Protein AF-A0A366XXM6-F1 (afdb_monomer)

pLDDT: mean 82.53, std 9.01, range [52.72, 92.44]

Organism: NCBI:txid273032

Nearest PDB structures (foldseek):
  7uc6-assembly1_A  TM=7.886E-01  e=1.536E+00  Homo sapiens
  7ubt-assembly1_A  TM=7.963E-01  e=1.919E+00  Homo sapiens
  6pyu-assembly1_B  TM=6.886E-01  e=5.832E+00  Homo sapiens
  3mtt-assembly1_A  TM=4.809E-01  e=1.919E+00  Homo sapiens
  8i4v-assembly1_B  TM=3.045E-01  e=2.831E+00  Saccharomyces cerevisiae S288C

Sequence (150 aa):
MEQFKEWQLKQLLVPEVALELLKTLVERKQKEEHYEKELIKWGITVFVFLLLGFIYICVTGLPLLISFSQLTKVLFDPIVWIIGAAAMFSYYKLNKCKKTCKKAEEEFEKLRLEIIKRTGELWSDEKQWESRHFVFEFMKSHFHINLYHE

Secondary structure (DSSP, 8-state):
-HHHHHHHHHHTT--HHHHHHHHHHHHHHHHHHHHHHHHHHHHHHHHHHHHHHHHHHHHHHTT-TT-HHHHHHHHT-HHHHHHHHHHHHHHHHHHHHHHHHHHHHHHHHHHHHHHHHTHHHHT-SHHHHHHHHHHHHHHHHHH----S--

Structure (mmCIF, N/CA/C/O backbone):
data_AF-A0A366XXM6-F1
#
_entry.id   AF-A0A366XXM6-F1
#
loop_
_atom_site.group_PDB
_atom_site.id
_atom_site.type_symbol
_atom_site.label_atom_id
_atom_site.label_alt_id
_atom_site.label_comp_id
_atom_site.label_asym_id
_atom_site.label_entity_id
_atom_site.label_seq_id
_atom_site.pdbx_PDB_ins_code
_atom_site.Cartn_x
_atom_site.Cartn_y
_atom_site.Cartn_z
_atom_site.occupancy
_atom_site.B_iso_or_equiv
_atom_site.auth_seq_id
_atom_site.auth_comp_id
_atom_site.auth_asym_id
_atom_site.auth_atom_id
_atom_site.pdbx_PDB_model_num
ATOM 1 N N . MET A 1 1 ? -22.455 8.171 -0.721 1.00 59.44 1 MET A N 1
ATOM 2 C CA . MET A 1 1 ? -22.347 6.846 -0.066 1.00 59.44 1 MET A CA 1
ATOM 3 C C . MET A 1 1 ? 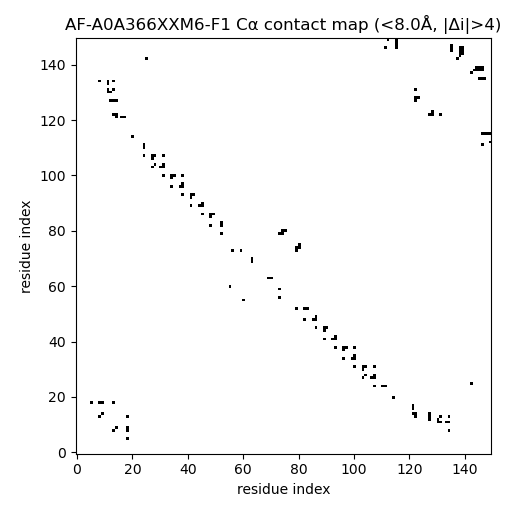-21.858 6.957 1.372 1.00 59.44 1 MET A C 1
ATOM 5 O O . MET A 1 1 ? -22.472 6.333 2.221 1.00 59.44 1 MET A O 1
ATOM 9 N N . GLU A 1 2 ? -20.830 7.755 1.679 1.00 63.62 2 GLU A N 1
ATOM 10 C CA . GLU A 1 2 ? -20.333 7.905 3.063 1.00 63.62 2 GLU A CA 1
ATOM 11 C C . GLU A 1 2 ? -21.378 8.441 4.045 1.00 63.62 2 GLU A C 1
ATOM 13 O O . GLU A 1 2 ? -21.583 7.823 5.080 1.00 63.62 2 GLU A O 1
ATOM 18 N N . GLN A 1 3 ? -22.137 9.477 3.675 1.00 61.34 3 GLN A N 1
ATOM 19 C CA . GLN A 1 3 ? -23.223 10.006 4.518 1.00 61.34 3 GLN A CA 1
ATOM 20 C C . GLN A 1 3 ? -24.285 8.954 4.883 1.00 61.34 3 GLN A C 1
ATOM 22 O O . GLN A 1 3 ? -24.828 8.969 5.982 1.00 61.34 3 GLN A O 1
ATOM 27 N N . PHE A 1 4 ? -24.568 8.012 3.976 1.00 64.62 4 PHE A N 1
ATOM 28 C CA . PHE A 1 4 ? -25.514 6.925 4.236 1.00 64.62 4 PHE A CA 1
ATOM 29 C C . PHE A 1 4 ? -24.940 5.916 5.239 1.00 64.62 4 PHE A C 1
ATOM 31 O O . PHE A 1 4 ? -25.638 5.491 6.154 1.00 64.62 4 PHE A O 1
ATOM 38 N N . LYS A 1 5 ? -23.649 5.582 5.117 1.00 73.75 5 LYS A N 1
ATOM 39 C CA . LYS A 1 5 ? -22.958 4.684 6.053 1.00 73.75 5 LYS A CA 1
ATOM 40 C C . LYS A 1 5 ? -22.801 5.317 7.439 1.00 73.75 5 LYS A C 1
ATOM 42 O O . LYS A 1 5 ? -23.022 4.644 8.437 1.00 73.75 5 LYS A O 1
ATOM 47 N N . GLU A 1 6 ? -22.493 6.613 7.505 1.00 68.81 6 GLU A N 1
ATOM 48 C CA . GLU A 1 6 ? -22.443 7.374 8.761 1.00 68.81 6 GLU A CA 1
ATOM 49 C C . GLU A 1 6 ? -23.810 7.417 9.455 1.00 68.81 6 GLU A C 1
ATOM 51 O O . GLU A 1 6 ? -23.890 7.247 10.670 1.00 68.81 6 GLU A O 1
ATOM 56 N N . TRP A 1 7 ? -24.895 7.591 8.697 1.00 67.38 7 TRP A N 1
ATOM 57 C CA . TRP A 1 7 ? -26.250 7.547 9.244 1.00 67.38 7 TRP A CA 1
ATOM 58 C C . TRP A 1 7 ? -26.603 6.163 9.807 1.00 67.38 7 TRP A C 1
ATOM 60 O O . TRP A 1 7 ? -27.108 6.084 10.925 1.00 67.38 7 TRP A O 1
ATOM 70 N N . GLN A 1 8 ? -26.264 5.076 9.101 1.00 75.31 8 GLN A N 1
ATOM 71 C CA . GLN A 1 8 ? -26.479 3.714 9.610 1.00 75.31 8 GLN A CA 1
ATOM 72 C C . GLN A 1 8 ? -25.639 3.406 10.858 1.00 75.31 8 GLN A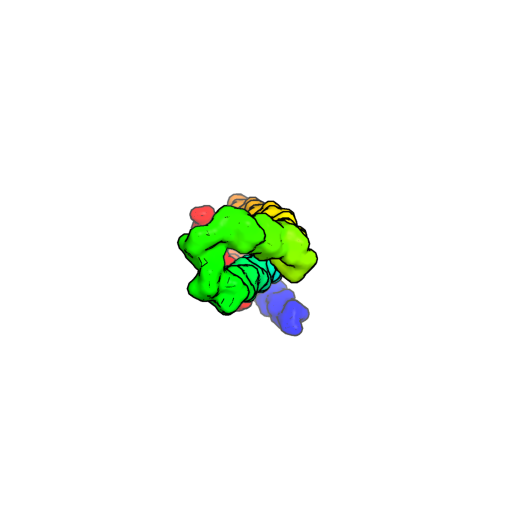 C 1
ATOM 74 O O . GLN A 1 8 ? -26.138 2.781 11.789 1.00 75.31 8 GLN A O 1
ATOM 79 N N . LEU A 1 9 ? -24.399 3.900 10.934 1.00 74.19 9 LEU A N 1
ATOM 80 C CA . LEU A 1 9 ? -23.569 3.768 12.137 1.00 74.19 9 LEU A CA 1
ATOM 81 C C . LEU A 1 9 ? -24.131 4.565 13.322 1.00 74.19 9 LEU A C 1
ATOM 83 O O . LEU A 1 9 ? -24.160 4.058 14.438 1.00 74.19 9 LEU A O 1
ATOM 87 N N . LYS A 1 10 ? -24.642 5.782 13.100 1.00 72.81 10 LYS A N 1
ATOM 88 C CA . LYS A 1 10 ? -25.298 6.565 14.162 1.00 72.81 10 LYS A CA 1
ATOM 89 C C . LYS A 1 10 ? -26.571 5.897 14.685 1.00 72.81 10 LYS A C 1
ATOM 91 O O . LYS A 1 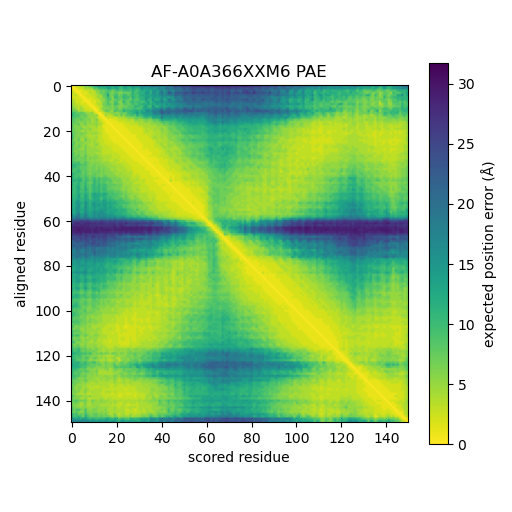10 ? -26.854 5.983 15.876 1.00 72.81 10 LYS A O 1
ATOM 96 N N . GLN A 1 11 ? -27.321 5.211 13.823 1.00 74.50 11 GLN A N 1
ATOM 97 C CA . GLN A 1 11 ? -28.499 4.440 14.238 1.00 74.50 11 GLN A CA 1
ATOM 98 C C . GLN A 1 11 ? -28.162 3.266 15.160 1.00 74.50 11 GLN A C 1
ATOM 100 O O . GLN A 1 11 ? -28.989 2.887 15.984 1.00 74.50 11 GLN A O 1
ATOM 105 N N . LEU A 1 12 ? -26.947 2.728 15.064 1.00 74.00 12 LEU A N 1
ATOM 106 C CA . LEU A 1 12 ? -26.459 1.622 15.886 1.00 74.00 12 LEU A CA 1
ATOM 107 C C . LEU A 1 12 ? -25.963 2.065 17.276 1.00 74.00 12 LEU A C 1
ATOM 109 O O . LEU A 1 12 ? -25.226 1.320 17.913 1.00 74.00 12 LEU A O 1
ATOM 113 N N . LEU A 1 13 ? -26.344 3.262 17.750 1.00 75.38 13 LEU A N 1
ATOM 114 C CA . LEU A 1 13 ? -25.934 3.812 19.055 1.00 75.38 13 LEU A CA 1
ATOM 115 C C . LEU A 1 13 ? -24.406 3.864 19.246 1.00 75.38 13 LEU A C 1
ATOM 117 O O . LEU A 1 13 ? -23.894 3.741 20.357 1.00 75.38 13 LEU A O 1
ATOM 121 N N . VAL A 1 14 ? -23.663 4.073 18.158 1.00 80.75 14 VAL A N 1
ATOM 122 C CA . VAL A 1 14 ? -22.201 4.147 18.204 1.00 80.75 14 VAL A CA 1
ATOM 123 C C . VAL A 1 14 ? -21.759 5.472 18.837 1.00 80.75 14 VAL A C 1
ATOM 125 O O . VAL A 1 14 ? -22.198 6.531 18.377 1.00 80.75 14 VAL A O 1
ATOM 128 N N . PRO A 1 15 ? -20.872 5.449 19.849 1.00 83.75 15 PRO A N 1
ATOM 129 C CA . PRO A 1 15 ? -20.299 6.670 20.400 1.00 83.75 15 PRO A CA 1
ATOM 130 C C . PRO A 1 15 ? -19.503 7.443 19.343 1.00 83.75 15 PRO A C 1
ATOM 132 O O . PRO A 1 15 ? -18.839 6.861 18.486 1.00 83.75 15 PRO A O 1
ATOM 135 N N . GLU A 1 16 ? -19.539 8.772 19.415 1.00 82.75 16 GLU A N 1
ATOM 136 C CA . GLU A 1 16 ? -18.976 9.657 18.384 1.00 82.75 16 GLU A CA 1
ATOM 137 C C . GLU A 1 16 ? -17.475 9.416 18.143 1.00 82.75 16 GLU A C 1
ATOM 139 O O . GLU A 1 16 ? -17.035 9.336 16.997 1.00 82.75 16 GLU A O 1
ATOM 144 N N . VAL A 1 17 ? -16.719 9.158 19.216 1.00 84.75 17 VAL A N 1
ATOM 145 C CA . VAL A 1 17 ? -15.288 8.810 19.158 1.00 84.75 17 VAL A CA 1
ATOM 146 C C . VAL A 1 17 ? -15.053 7.490 18.411 1.00 84.75 17 VAL A C 1
ATOM 148 O O . VAL A 1 17 ? -14.135 7.384 17.599 1.00 84.75 17 VAL A O 1
ATOM 151 N N . ALA A 1 18 ? -15.893 6.476 18.643 1.00 85.25 18 ALA A N 1
ATOM 152 C CA . ALA A 1 18 ? -15.790 5.198 17.942 1.00 85.25 18 ALA A CA 1
ATOM 153 C C . ALA A 1 18 ? -16.119 5.357 16.451 1.00 85.25 18 ALA A C 1
ATOM 155 O O . ALA A 1 18 ? -15.464 4.747 15.608 1.00 85.25 18 ALA A O 1
ATOM 156 N N . LEU A 1 19 ? -17.091 6.210 16.115 1.00 86.00 19 LEU A N 1
ATOM 157 C CA . LEU A 1 19 ? -17.461 6.495 14.730 1.00 86.00 19 LEU A CA 1
ATOM 158 C C . LEU A 1 19 ? -16.312 7.163 13.961 1.00 86.00 19 LEU A C 1
ATOM 160 O O . LEU A 1 19 ? -16.019 6.751 12.838 1.00 86.00 19 LEU A O 1
ATOM 164 N N . GLU A 1 20 ? -15.626 8.137 14.562 1.00 86.88 20 GLU A N 1
ATOM 165 C CA . GLU A 1 20 ? -14.463 8.795 13.950 1.00 86.88 20 GLU A CA 1
ATOM 166 C C . GLU A 1 20 ? -13.294 7.818 13.725 1.00 86.88 20 GLU A C 1
ATOM 168 O O . GLU A 1 20 ? -12.677 7.805 12.653 1.00 86.88 20 GLU A O 1
ATOM 173 N N . LEU A 1 21 ? -13.029 6.932 14.690 1.00 87.94 21 LEU A N 1
ATOM 174 C CA . LEU A 1 21 ? -12.008 5.889 14.554 1.00 87.94 21 LEU A CA 1
ATOM 175 C C . LEU A 1 21 ? -12.355 4.883 13.450 1.00 87.94 21 LEU A C 1
ATOM 177 O O . LEU A 1 21 ? -11.492 4.540 12.641 1.00 87.94 21 LEU A O 1
ATOM 181 N N . LEU A 1 22 ? -13.613 4.439 13.376 1.00 87.62 22 LEU A N 1
ATOM 182 C CA . LEU A 1 22 ? -14.086 3.529 12.328 1.00 87.62 22 LEU A CA 1
ATOM 183 C C . LEU A 1 22 ? -14.016 4.178 10.945 1.00 87.62 22 LEU A C 1
ATOM 185 O O . LEU A 1 22 ? -13.602 3.527 9.987 1.00 87.62 22 LEU A O 1
ATOM 189 N N . LYS A 1 23 ? -14.353 5.466 10.833 1.00 88.06 23 LYS A N 1
ATOM 190 C CA . LYS A 1 23 ? -14.196 6.224 9.588 1.00 88.06 23 LYS A CA 1
ATOM 191 C C . LYS A 1 23 ? -12.732 6.288 9.162 1.00 88.06 23 LYS A C 1
ATOM 193 O O . LYS A 1 23 ? -12.408 5.925 8.034 1.00 88.06 23 LYS A O 1
ATOM 198 N N . THR A 1 24 ? -11.845 6.641 10.089 1.00 88.94 24 THR A N 1
ATOM 199 C CA . THR A 1 24 ? -10.397 6.656 9.841 1.00 88.94 24 THR A CA 1
ATOM 200 C C . THR A 1 24 ? -9.892 5.276 9.404 1.00 88.94 24 THR A C 1
ATOM 202 O O . THR A 1 24 ? -9.043 5.169 8.519 1.00 88.94 24 THR A O 1
ATOM 205 N N . LEU A 1 25 ? -10.430 4.199 9.983 1.00 90.75 25 LEU A N 1
ATOM 206 C CA . LEU A 1 25 ? -10.091 2.826 9.612 1.00 90.75 25 LEU A CA 1
ATOM 207 C C . LEU A 1 25 ? -10.518 2.491 8.177 1.00 90.75 25 LEU A C 1
ATOM 209 O O . LEU A 1 25 ? -9.731 1.917 7.424 1.00 90.75 25 LEU A O 1
ATOM 213 N N . VAL A 1 26 ? -11.730 2.887 7.781 1.00 89.69 26 VAL A N 1
ATOM 214 C CA . VAL A 1 26 ? -12.233 2.740 6.407 1.00 89.69 26 VAL A CA 1
ATOM 215 C C . VAL A 1 26 ? -11.367 3.515 5.417 1.00 89.69 26 VAL A C 1
ATOM 217 O O . VAL A 1 26 ? -10.970 2.964 4.391 1.00 89.69 26 VAL A O 1
ATOM 220 N N . GLU A 1 27 ? -11.050 4.774 5.719 1.00 89.62 27 GLU A N 1
ATOM 221 C CA . GLU A 1 27 ? -10.208 5.615 4.863 1.00 89.62 27 GLU A CA 1
ATOM 222 C C . GLU A 1 27 ? -8.819 4.993 4.668 1.00 89.62 27 GLU A C 1
ATOM 224 O O . GLU A 1 27 ? -8.300 4.943 3.549 1.00 89.62 27 GLU A O 1
ATOM 229 N N . ARG A 1 28 ? -8.228 4.445 5.738 1.00 89.06 28 ARG A N 1
ATOM 230 C CA . ARG A 1 28 ? -6.942 3.737 5.661 1.00 89.06 28 ARG A CA 1
ATOM 231 C C . ARG A 1 28 ? -7.034 2.452 4.844 1.00 89.06 28 ARG A C 1
ATOM 233 O O . ARG A 1 28 ? -6.151 2.235 4.019 1.00 89.06 28 ARG A O 1
ATOM 240 N N . LYS A 1 29 ? -8.109 1.667 4.986 1.00 89.81 29 LYS A N 1
ATOM 241 C CA . LYS A 1 29 ? -8.335 0.466 4.164 1.00 89.81 29 LYS A CA 1
ATOM 242 C C . LYS A 1 29 ? -8.437 0.809 2.678 1.00 89.81 29 LYS A C 1
ATOM 244 O O . LYS A 1 29 ? -7.799 0.175 1.845 1.00 89.81 29 LYS A O 1
ATOM 249 N N . GLN A 1 30 ? -9.186 1.854 2.332 1.00 88.25 30 GLN A N 1
ATOM 250 C CA . GLN A 1 30 ? -9.297 2.307 0.942 1.00 88.25 30 GLN A CA 1
ATOM 251 C C . GLN A 1 30 ? -7.958 2.794 0.383 1.00 88.25 30 GLN A C 1
ATOM 253 O O . GLN A 1 30 ? -7.643 2.554 -0.784 1.00 88.25 30 GLN A O 1
ATOM 258 N N . LYS A 1 31 ? -7.161 3.478 1.208 1.00 86.81 31 LYS A N 1
ATOM 259 C CA . LYS A 1 31 ? -5.832 3.959 0.831 1.00 86.81 31 LYS A CA 1
ATOM 260 C C . LYS A 1 31 ? -4.849 2.807 0.602 1.00 86.81 31 LYS A C 1
ATOM 262 O O . LYS A 1 31 ? -4.098 2.845 -0.370 1.00 86.81 31 LYS A O 1
ATOM 267 N N . GLU A 1 32 ? -4.877 1.788 1.455 1.00 87.00 32 GLU A N 1
ATOM 268 C CA . GLU A 1 32 ? -4.131 0.536 1.284 1.00 87.00 32 GLU A CA 1
ATOM 269 C C . GLU A 1 32 ? -4.501 -0.139 -0.046 1.00 87.00 32 GLU A C 1
ATOM 271 O O . GLU A 1 32 ? -3.633 -0.306 -0.902 1.00 87.00 32 GLU A O 1
ATOM 276 N N . GLU A 1 33 ? -5.792 -0.396 -0.289 1.00 88.44 33 GLU A N 1
ATOM 277 C CA . GLU A 1 33 ? -6.268 -1.001 -1.544 1.00 88.44 33 GLU A CA 1
ATOM 278 C C . GLU A 1 33 ? -5.890 -0.177 -2.783 1.00 88.44 33 GLU A C 1
ATOM 280 O O . GLU A 1 33 ? -5.631 -0.718 -3.863 1.00 88.44 33 GLU A O 1
ATOM 285 N N . HIS A 1 34 ? -5.901 1.152 -2.665 1.00 88.56 34 HIS A N 1
ATOM 286 C CA . HIS A 1 34 ? -5.480 2.030 -3.746 1.00 88.56 34 HIS A CA 1
ATOM 287 C C . HIS A 1 34 ? -4.003 1.811 -4.085 1.00 88.56 34 HIS A C 1
ATOM 289 O O . HIS A 1 34 ? -3.674 1.616 -5.257 1.00 88.56 34 HIS A O 1
ATOM 295 N N . TYR A 1 35 ? -3.124 1.778 -3.080 1.00 86.44 35 TYR A N 1
ATOM 296 C CA . TYR A 1 35 ? -1.702 1.526 -3.298 1.00 86.44 35 TYR A CA 1
ATOM 297 C C . TYR A 1 35 ? -1.415 0.110 -3.789 1.00 86.44 35 TYR A C 1
ATOM 299 O O . TYR A 1 35 ? -0.537 -0.050 -4.634 1.00 86.44 35 TYR A O 1
ATOM 307 N N . GLU A 1 36 ? -2.161 -0.901 -3.344 1.00 85.62 36 GLU A N 1
ATOM 308 C CA . GLU A 1 36 ? -2.048 -2.256 -3.891 1.00 85.62 36 GLU A CA 1
ATOM 309 C C . GLU A 1 36 ? -2.376 -2.280 -5.388 1.00 85.62 36 GLU A C 1
ATOM 311 O O . GLU A 1 36 ? -1.619 -2.825 -6.197 1.00 85.62 36 GLU A O 1
ATOM 316 N N . LYS A 1 37 ? -3.468 -1.617 -5.791 1.00 88.56 37 LYS A N 1
ATOM 317 C CA . LYS A 1 37 ? -3.850 -1.490 -7.206 1.00 88.56 37 LYS A CA 1
ATOM 318 C C . LYS A 1 37 ? -2.788 -0.741 -8.008 1.00 88.56 37 LYS A C 1
ATOM 320 O O . LYS A 1 37 ? -2.490 -1.132 -9.137 1.00 88.56 37 LYS A O 1
ATOM 325 N N . GLU A 1 38 ? -2.212 0.326 -7.459 1.00 85.69 38 GLU A N 1
ATOM 326 C CA . GLU A 1 38 ? -1.101 1.034 -8.102 1.00 85.69 38 GLU A CA 1
ATOM 327 C C . GLU A 1 38 ? 0.144 0.152 -8.229 1.00 85.69 38 GLU A C 1
ATOM 329 O O . GLU A 1 38 ? 0.767 0.132 -9.291 1.00 85.69 38 GLU A O 1
ATOM 334 N N . LEU A 1 39 ? 0.485 -0.620 -7.199 1.00 87.25 39 LEU A N 1
ATOM 335 C CA . LEU A 1 39 ? 1.621 -1.538 -7.203 1.00 87.25 39 LEU A CA 1
ATOM 336 C C . LEU A 1 39 ? 1.467 -2.596 -8.296 1.00 87.25 39 LEU A C 1
ATOM 338 O O . LEU A 1 39 ? 2.406 -2.816 -9.061 1.00 87.25 39 LEU A O 1
ATOM 342 N N . ILE A 1 40 ? 0.277 -3.190 -8.425 1.00 87.44 40 ILE A N 1
ATOM 343 C CA . ILE A 1 40 ? -0.036 -4.147 -9.494 1.00 87.44 40 ILE A CA 1
ATOM 344 C C . ILE A 1 40 ? 0.115 -3.484 -10.867 1.00 87.44 40 ILE A C 1
ATOM 346 O O . ILE A 1 40 ? 0.774 -4.044 -11.743 1.00 87.44 40 ILE A O 1
ATOM 350 N N . LYS A 1 41 ? -0.422 -2.270 -11.058 1.00 87.50 41 LYS A N 1
ATOM 351 C CA . LYS A 1 41 ? -0.273 -1.521 -12.319 1.00 87.50 41 LYS A CA 1
ATOM 352 C C . LYS A 1 41 ? 1.196 -1.274 -12.664 1.00 87.50 41 LYS A C 1
ATOM 354 O O . LYS A 1 41 ? 1.605 -1.551 -13.787 1.00 87.50 41 LYS A O 1
ATOM 359 N N . TRP A 1 42 ? 2.004 -0.796 -11.716 1.00 82.56 42 TRP A N 1
ATOM 360 C CA . TRP A 1 42 ? 3.439 -0.583 -11.931 1.00 82.56 42 TRP A CA 1
ATOM 361 C C . TRP A 1 42 ? 4.187 -1.896 -12.189 1.00 82.56 42 TRP A C 1
ATOM 363 O O . TRP A 1 42 ? 5.084 -1.924 -13.029 1.00 82.56 42 TRP A O 1
ATOM 373 N N . GLY A 1 43 ? 3.797 -2.986 -11.522 1.00 85.94 43 GLY A N 1
ATOM 374 C CA . GLY A 1 43 ? 4.343 -4.323 -11.750 1.00 85.94 43 GLY A CA 1
ATOM 375 C C . GLY A 1 43 ? 4.082 -4.822 -13.172 1.00 85.94 43 GLY A C 1
ATOM 376 O O . GLY A 1 43 ? 5.013 -5.256 -13.849 1.00 85.94 43 GLY A O 1
ATOM 377 N N . ILE A 1 44 ? 2.845 -4.678 -13.658 1.00 89.31 44 ILE A N 1
ATOM 378 C CA . ILE A 1 44 ? 2.469 -5.007 -15.041 1.00 89.31 44 ILE A CA 1
ATOM 379 C C . ILE A 1 44 ? 3.246 -4.132 -16.028 1.00 89.31 44 ILE A C 1
ATOM 381 O O . ILE A 1 44 ? 3.790 -4.649 -16.998 1.00 89.31 44 ILE A O 1
ATOM 385 N N . THR A 1 45 ? 3.363 -2.827 -15.772 1.00 84.62 45 THR A N 1
ATOM 386 C CA . THR A 1 45 ? 4.130 -1.911 -16.630 1.00 84.62 45 THR A CA 1
ATOM 387 C C . THR A 1 45 ? 5.592 -2.343 -16.765 1.00 84.62 45 THR A C 1
ATOM 389 O O . THR A 1 45 ? 6.105 -2.419 -17.880 1.00 84.62 45 THR A O 1
ATOM 392 N N . VAL A 1 46 ? 6.262 -2.687 -15.656 1.00 87.69 46 VAL A N 1
ATOM 393 C CA . VAL A 1 46 ? 7.638 -3.220 -15.690 1.00 87.69 46 VAL A CA 1
ATOM 394 C C . VAL A 1 46 ? 7.699 -4.512 -16.505 1.00 87.69 46 VAL A C 1
ATOM 396 O O . VAL A 1 46 ? 8.582 -4.659 -17.348 1.00 87.69 46 VAL A O 1
ATOM 399 N N . PHE A 1 47 ? 6.751 -5.428 -16.292 1.00 88.62 47 PHE A N 1
ATOM 400 C CA . PHE A 1 47 ? 6.688 -6.691 -17.025 1.00 88.62 47 PHE A CA 1
ATOM 401 C C . PHE A 1 47 ? 6.525 -6.479 -18.537 1.00 88.62 47 PHE A C 1
ATOM 403 O O . PHE A 1 47 ? 7.240 -7.101 -19.319 1.00 88.62 47 PHE A O 1
ATOM 410 N N . VAL A 1 48 ? 5.658 -5.554 -18.959 1.00 89.88 48 VAL A N 1
ATOM 411 C CA . VAL A 1 48 ? 5.460 -5.204 -20.374 1.00 89.88 48 VAL A CA 1
ATOM 412 C C . VAL A 1 48 ? 6.737 -4.634 -20.991 1.00 89.88 48 VAL A C 1
ATOM 414 O O . VAL A 1 48 ? 7.111 -5.052 -22.084 1.00 89.88 48 VAL A O 1
ATOM 417 N N . PHE A 1 49 ? 7.448 -3.734 -20.303 1.00 86.69 49 PHE A N 1
ATOM 418 C CA . PHE A 1 49 ? 8.716 -3.199 -20.814 1.00 86.69 49 PHE A CA 1
ATOM 419 C C . PHE A 1 49 ? 9.803 -4.270 -20.941 1.00 86.69 49 PHE A C 1
ATOM 421 O O . PHE A 1 49 ? 10.530 -4.281 -21.934 1.00 86.69 49 PHE A O 1
ATOM 428 N N . LEU A 1 50 ? 9.894 -5.191 -19.979 1.00 87.25 50 LEU A N 1
ATOM 429 C CA . LEU A 1 50 ? 10.819 -6.324 -20.062 1.00 87.25 50 LEU A CA 1
ATOM 430 C C . LEU A 1 50 ? 10.469 -7.253 -21.227 1.00 87.25 50 LEU A C 1
ATOM 432 O O . LEU A 1 50 ? 11.361 -7.680 -21.955 1.00 87.25 50 LEU A O 1
ATOM 436 N N . LEU A 1 51 ? 9.181 -7.525 -21.436 1.00 89.81 51 LEU A N 1
ATOM 437 C CA . LEU A 1 51 ? 8.700 -8.372 -22.522 1.00 89.81 51 LEU A CA 1
ATOM 438 C C . LEU A 1 51 ? 8.955 -7.718 -23.889 1.00 89.81 51 LEU A C 1
ATOM 440 O O . LEU A 1 51 ? 9.449 -8.381 -24.796 1.00 89.81 51 LEU A O 1
ATOM 444 N N . LEU A 1 52 ? 8.716 -6.411 -24.026 1.00 87.81 52 LEU A N 1
ATOM 445 C CA . LEU A 1 52 ? 9.059 -5.648 -25.232 1.00 87.81 52 LEU A CA 1
ATOM 446 C C . LEU A 1 52 ? 10.566 -5.661 -25.508 1.00 87.81 52 LEU A C 1
ATOM 448 O O . LEU A 1 52 ? 10.969 -5.889 -26.647 1.00 87.81 52 LEU A O 1
ATOM 452 N N . GLY A 1 53 ? 11.396 -5.468 -24.479 1.00 84.88 53 GLY A N 1
ATOM 453 C CA . GLY A 1 53 ? 12.849 -5.584 -24.600 1.00 84.88 53 GLY A CA 1
ATOM 454 C C . GLY A 1 53 ? 13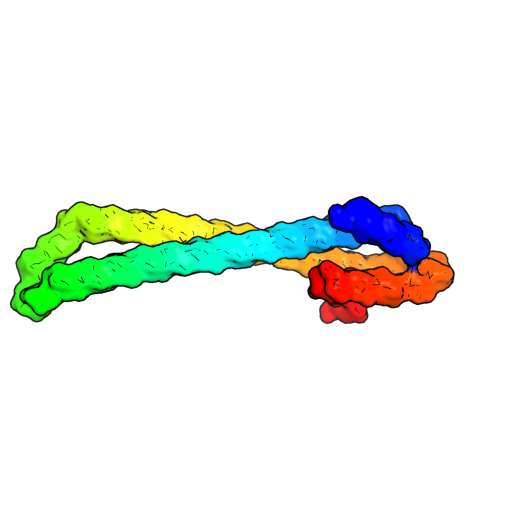.283 -6.986 -25.030 1.00 84.88 53 GLY A C 1
ATOM 455 O O . GLY A 1 53 ? 14.120 -7.128 -25.918 1.00 84.88 53 GLY A O 1
ATOM 456 N N . PHE A 1 54 ? 12.665 -8.025 -24.468 1.00 85.38 54 PHE A N 1
ATOM 457 C CA . PHE A 1 54 ? 12.925 -9.411 -24.846 1.00 85.38 54 PHE A CA 1
ATOM 458 C C . PHE A 1 54 ? 1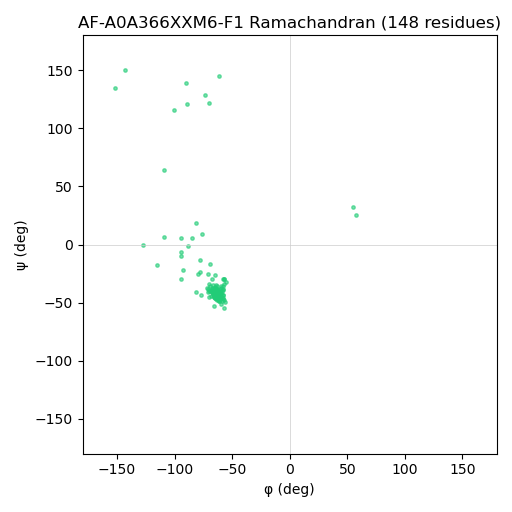2.529 -9.696 -26.300 1.00 85.38 54 PHE A C 1
ATOM 460 O O . PHE A 1 54 ? 13.336 -10.239 -27.047 1.00 85.38 54 PHE A O 1
ATOM 467 N N . ILE A 1 55 ? 11.339 -9.268 -26.738 1.00 87.06 55 ILE A N 1
ATOM 468 C CA . ILE A 1 55 ? 10.907 -9.396 -28.139 1.00 87.06 55 ILE A CA 1
ATOM 469 C C . ILE A 1 55 ? 11.859 -8.641 -29.067 1.00 87.06 55 ILE A C 1
ATOM 471 O O . ILE A 1 55 ? 12.251 -9.190 -30.094 1.00 87.06 55 ILE A O 1
ATOM 475 N N . TYR A 1 56 ? 12.260 -7.416 -28.712 1.00 83.94 56 TYR A N 1
ATOM 476 C CA . TYR A 1 56 ? 13.209 -6.632 -29.503 1.00 83.94 56 TYR A CA 1
ATOM 477 C C . TYR A 1 56 ? 14.520 -7.391 -29.696 1.00 83.94 56 TYR A C 1
ATOM 479 O O . TYR A 1 56 ? 14.989 -7.538 -30.825 1.00 83.94 56 TYR A O 1
ATOM 487 N N . ILE A 1 57 ? 15.067 -7.941 -28.609 1.00 78.62 57 ILE A N 1
ATOM 488 C CA . ILE A 1 57 ? 16.276 -8.762 -28.648 1.00 78.62 57 ILE A CA 1
ATOM 489 C C . ILE A 1 57 ? 16.038 -10.046 -29.442 1.00 78.62 57 ILE A C 1
ATOM 491 O O . ILE A 1 57 ? 16.918 -10.432 -30.187 1.00 78.62 57 ILE A O 1
ATOM 495 N N . CYS A 1 58 ? 14.886 -10.710 -29.365 1.00 81.06 58 CYS A N 1
ATOM 496 C CA . CYS A 1 58 ? 14.627 -11.902 -30.179 1.00 81.06 58 CYS A CA 1
ATOM 497 C C . CYS A 1 58 ? 14.528 -11.581 -31.678 1.00 81.06 58 CYS A C 1
ATOM 499 O O . CYS A 1 58 ? 15.105 -12.294 -32.492 1.00 81.06 58 CYS A O 1
ATOM 501 N N . VAL A 1 59 ? 13.836 -10.504 -32.058 1.00 79.81 59 VAL A N 1
ATOM 502 C CA . VAL A 1 59 ? 13.647 -10.110 -33.466 1.00 79.81 59 VAL A CA 1
ATOM 503 C C . VAL A 1 59 ? 14.954 -9.616 -34.085 1.00 79.81 59 VAL A C 1
ATOM 505 O O . VAL A 1 59 ? 15.310 -10.029 -35.186 1.00 79.81 59 VAL A O 1
ATOM 508 N N . THR A 1 60 ? 15.696 -8.764 -33.376 1.00 72.56 60 THR A N 1
ATOM 509 C CA . THR A 1 60 ? 17.012 -8.273 -33.830 1.00 72.56 60 THR A CA 1
ATOM 510 C C . THR A 1 60 ? 18.121 -9.305 -33.625 1.00 72.56 60 THR A C 1
ATOM 512 O O . THR A 1 60 ? 19.139 -9.278 -34.315 1.00 72.56 60 THR A O 1
ATOM 515 N N . GLY A 1 61 ? 17.909 -10.232 -32.690 1.00 62.28 61 GLY A N 1
ATOM 516 C CA . GLY A 1 61 ? 18.868 -11.227 -32.230 1.00 62.28 61 GLY A CA 1
ATOM 517 C C . GLY A 1 61 ? 18.782 -12.588 -32.917 1.00 62.28 61 GLY A C 1
ATOM 518 O O . GLY A 1 61 ? 19.678 -13.408 -32.737 1.00 62.28 61 GLY A O 1
ATOM 519 N N . LEU A 1 62 ? 17.749 -12.864 -33.718 1.00 56.72 62 LEU A N 1
ATOM 520 C CA . LEU A 1 62 ? 17.637 -14.127 -34.457 1.00 56.72 62 LEU A CA 1
ATOM 521 C C . LEU A 1 62 ? 18.858 -14.445 -35.364 1.00 56.72 62 LEU A C 1
ATOM 523 O O . LEU A 1 62 ? 19.198 -15.621 -35.476 1.00 56.72 62 LEU A O 1
ATOM 527 N N . PRO A 1 63 ? 19.577 -13.466 -35.961 1.00 55.56 63 PRO A N 1
ATOM 528 C CA . PRO A 1 63 ? 20.864 -13.718 -36.629 1.00 55.56 63 PRO A CA 1
ATOM 529 C C . PRO A 1 63 ? 22.111 -13.617 -35.712 1.00 55.56 63 PRO A C 1
ATOM 531 O O . PRO A 1 63 ? 23.228 -13.819 -36.180 1.00 55.56 63 PRO A O 1
ATOM 534 N N . LEU A 1 64 ? 21.950 -13.294 -34.422 1.00 52.72 64 LEU A N 1
ATOM 535 C CA . LEU A 1 64 ? 22.966 -12.696 -33.529 1.00 52.72 64 LEU A CA 1
ATOM 536 C C . LEU A 1 64 ? 23.775 -13.692 -32.685 1.00 52.72 64 LEU A C 1
ATOM 538 O O . LEU A 1 64 ? 24.737 -13.304 -32.024 1.00 52.72 64 LEU A O 1
ATOM 542 N N . LEU A 1 65 ? 23.430 -14.980 -32.704 1.00 53.81 65 LEU A N 1
ATOM 543 C CA . LEU A 1 65 ? 24.100 -16.000 -31.882 1.00 53.81 65 LEU A CA 1
ATOM 544 C C . LEU A 1 65 ? 25.491 -16.426 -32.401 1.00 53.81 65 LEU A C 1
ATOM 546 O O . LEU A 1 65 ? 26.063 -17.377 -31.878 1.00 53.81 65 LEU A O 1
ATOM 550 N N . ILE A 1 66 ? 26.058 -15.748 -33.409 1.00 57.66 66 ILE A N 1
ATOM 551 C CA . ILE A 1 66 ? 27.246 -16.243 -34.132 1.00 57.66 66 ILE A CA 1
ATOM 552 C C . ILE A 1 66 ? 28.492 -15.345 -33.958 1.00 57.66 66 ILE A C 1
ATOM 554 O O . ILE A 1 66 ? 29.605 -15.819 -34.181 1.00 57.66 66 ILE A O 1
ATOM 558 N N . SER A 1 67 ? 28.388 -14.075 -33.521 1.00 65.00 67 SER A N 1
ATOM 559 C CA . SER A 1 67 ? 29.581 -13.202 -33.446 1.00 65.00 67 SER A CA 1
ATOM 560 C C . SER A 1 67 ? 29.562 -12.095 -32.375 1.00 65.00 67 SER A C 1
ATOM 562 O O . SER A 1 67 ? 28.610 -11.324 -32.266 1.00 65.00 67 SER A O 1
ATOM 564 N N . PHE A 1 68 ? 30.674 -11.944 -31.635 1.00 66.19 68 PHE A N 1
ATOM 565 C CA . PHE A 1 68 ? 30.870 -10.935 -30.569 1.00 66.19 68 PHE A CA 1
ATOM 566 C C . PHE A 1 68 ? 30.684 -9.484 -31.055 1.00 66.19 68 PHE A C 1
ATOM 568 O O . PHE A 1 68 ? 30.224 -8.621 -30.311 1.00 66.19 68 PHE A O 1
ATOM 575 N N . SER A 1 69 ? 30.972 -9.219 -32.333 1.00 65.38 69 SER A N 1
ATOM 576 C CA . SER A 1 69 ? 30.800 -7.906 -32.972 1.00 65.38 69 SER A CA 1
ATOM 577 C C . SER A 1 69 ? 29.338 -7.483 -33.162 1.00 65.38 69 SER A C 1
ATOM 579 O O . SER A 1 69 ? 29.069 -6.312 -33.419 1.00 65.38 69 SER A O 1
ATOM 581 N N . GLN A 1 70 ? 28.388 -8.416 -33.071 1.00 67.56 70 GLN A N 1
ATOM 582 C CA . GLN A 1 70 ? 26.959 -8.125 -33.188 1.00 67.56 70 GLN A CA 1
ATOM 583 C C . GLN A 1 70 ? 26.304 -7.914 -31.818 1.00 67.56 70 GLN A C 1
ATOM 585 O O . GLN A 1 70 ? 25.412 -7.076 -31.700 1.00 67.56 70 GLN A O 1
ATOM 590 N N . LEU A 1 71 ? 26.818 -8.564 -30.767 1.00 68.12 71 LEU A N 1
ATOM 591 C CA . LEU A 1 71 ? 26.435 -8.280 -29.379 1.00 68.12 71 LEU A CA 1
ATOM 592 C C . LEU A 1 71 ? 26.732 -6.827 -28.998 1.00 68.12 71 LEU A C 1
ATOM 594 O O . LEU A 1 71 ? 25.891 -6.165 -28.396 1.00 68.12 71 LEU A O 1
ATOM 598 N N . THR A 1 72 ? 27.893 -6.300 -29.397 1.00 71.06 72 THR A N 1
ATOM 599 C CA . THR A 1 72 ? 28.226 -4.891 -29.151 1.00 71.06 72 THR A CA 1
ATOM 600 C C . THR A 1 72 ? 27.266 -3.953 -29.881 1.00 71.06 72 THR A C 1
ATOM 602 O O . THR A 1 72 ? 26.837 -2.965 -29.300 1.00 71.06 72 THR A O 1
ATOM 605 N N . LYS A 1 73 ? 26.838 -4.274 -31.108 1.00 74.56 73 LYS A N 1
ATOM 606 C CA . LYS A 1 73 ? 25.877 -3.442 -31.854 1.00 74.56 73 LYS A CA 1
ATOM 607 C C . LYS A 1 73 ? 24.519 -3.331 -31.164 1.00 74.56 73 LYS A C 1
ATOM 609 O O . LYS A 1 73 ? 23.988 -2.233 -31.096 1.00 74.56 73 LYS A O 1
ATOM 614 N N . VAL A 1 74 ? 23.991 -4.430 -30.623 1.00 73.44 74 VAL A N 1
ATOM 615 C CA . VAL A 1 74 ? 22.727 -4.412 -29.863 1.00 73.44 74 VAL A CA 1
ATOM 616 C C . VAL A 1 74 ? 22.902 -3.709 -28.516 1.00 73.44 74 VAL A C 1
ATOM 618 O O . VAL A 1 74 ? 22.033 -2.951 -28.103 1.00 73.44 74 VAL A O 1
ATOM 621 N N . LEU A 1 75 ? 24.042 -3.895 -27.844 1.00 73.62 75 LEU A N 1
ATOM 622 C CA . LEU A 1 75 ? 24.333 -3.209 -26.582 1.00 73.62 75 LEU A CA 1
ATOM 623 C C . LEU A 1 75 ? 24.532 -1.701 -26.740 1.00 73.62 75 LEU A C 1
ATOM 625 O O . LEU A 1 75 ? 24.248 -0.968 -25.804 1.00 73.62 75 LEU A O 1
ATOM 629 N N . PHE A 1 76 ? 25.017 -1.225 -27.886 1.00 81.06 76 PHE A N 1
ATOM 630 C CA . PHE A 1 76 ? 25.149 0.205 -28.184 1.00 81.06 76 PHE A CA 1
ATOM 631 C C . PHE A 1 76 ? 23.946 0.771 -28.950 1.00 81.06 76 PHE A C 1
ATOM 633 O O . PHE A 1 76 ? 23.961 1.941 -29.332 1.00 81.06 76 PHE A O 1
ATOM 640 N N . ASP A 1 77 ? 22.896 -0.028 -29.151 1.00 82.50 77 ASP A N 1
ATOM 641 C CA . ASP A 1 77 ? 21.672 0.430 -29.791 1.00 82.50 77 ASP A CA 1
ATOM 642 C C . ASP A 1 77 ? 20.924 1.399 -28.853 1.00 82.50 77 ASP A C 1
ATOM 644 O O . ASP A 1 77 ? 20.572 1.023 -27.725 1.00 82.50 77 ASP A O 1
ATOM 648 N N . PRO A 1 78 ? 20.655 2.645 -29.284 1.00 84.81 78 PRO A N 1
ATOM 649 C CA . PRO A 1 78 ? 19.936 3.619 -28.469 1.00 84.81 78 PRO A CA 1
ATOM 650 C C . PRO A 1 78 ? 18.556 3.119 -28.017 1.00 84.81 78 PRO A C 1
ATOM 652 O O . PRO A 1 78 ? 18.111 3.485 -26.931 1.00 84.81 78 PRO A O 1
ATOM 655 N N . ILE A 1 79 ? 17.891 2.249 -28.786 1.00 84.00 79 ILE A N 1
ATOM 656 C CA . ILE A 1 79 ? 16.581 1.688 -28.429 1.00 84.00 79 ILE A CA 1
ATOM 657 C C . ILE A 1 79 ? 16.700 0.788 -27.192 1.00 84.00 79 ILE A C 1
ATOM 659 O O . ILE A 1 79 ? 15.877 0.884 -26.279 1.00 84.00 79 ILE A O 1
ATOM 663 N N . VAL A 1 80 ? 17.755 -0.028 -27.103 1.00 83.12 80 VAL A N 1
ATOM 664 C CA . VAL A 1 80 ? 18.009 -0.901 -25.944 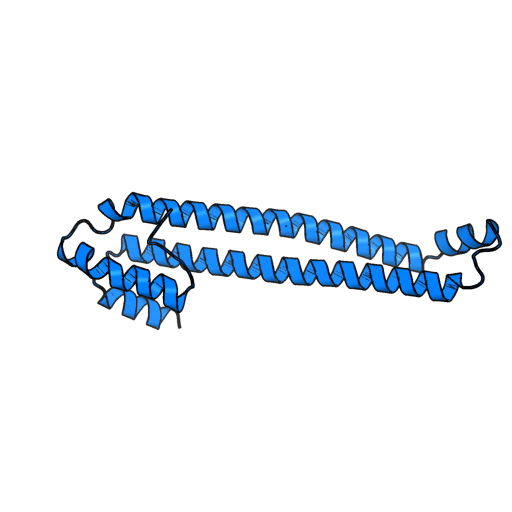1.00 83.12 80 VAL A CA 1
ATOM 665 C C . VAL A 1 80 ? 18.302 -0.072 -24.696 1.00 83.12 80 VAL A C 1
ATOM 667 O O . VAL A 1 80 ? 17.766 -0.367 -23.627 1.00 83.12 80 VAL A O 1
ATOM 670 N N . TRP A 1 81 ? 19.077 1.007 -24.825 1.00 85.25 81 TRP A N 1
ATOM 671 C CA . TRP A 1 81 ? 19.333 1.932 -23.716 1.00 85.25 81 TRP A CA 1
ATOM 672 C C . TRP A 1 81 ? 18.070 2.653 -23.243 1.00 85.25 81 TRP A C 1
ATOM 674 O O . TRP A 1 81 ? 17.873 2.790 -22.036 1.00 85.25 81 TRP A O 1
ATOM 684 N N . ILE A 1 82 ? 17.192 3.075 -24.158 1.00 88.25 82 ILE A N 1
ATOM 685 C CA . ILE A 1 82 ? 15.916 3.717 -23.807 1.00 88.25 82 ILE A CA 1
ATOM 686 C C . ILE A 1 82 ? 15.004 2.732 -23.066 1.00 88.25 82 ILE A C 1
ATOM 688 O O . ILE A 1 82 ? 14.463 3.078 -22.014 1.00 88.25 82 ILE A O 1
ATOM 692 N N . ILE A 1 83 ? 14.868 1.497 -23.562 1.00 85.88 83 ILE A N 1
ATOM 693 C CA . ILE A 1 83 ? 14.069 0.450 -22.904 1.00 85.88 83 ILE A CA 1
ATOM 694 C C . ILE A 1 83 ? 14.662 0.110 -21.530 1.00 85.88 83 ILE A C 1
ATOM 696 O O . ILE A 1 83 ? 13.929 0.035 -20.544 1.00 85.88 83 ILE A O 1
ATOM 700 N N . GLY A 1 84 ? 15.987 -0.034 -21.438 1.00 85.25 84 GLY A N 1
ATOM 701 C CA . GLY A 1 84 ? 16.691 -0.298 -20.184 1.00 85.25 84 GLY A CA 1
ATOM 702 C C . GLY A 1 84 ? 16.510 0.822 -19.157 1.00 85.25 84 GLY A C 1
ATOM 703 O O . GLY A 1 84 ? 16.193 0.553 -17.997 1.00 85.25 84 GLY A O 1
ATOM 704 N N . ALA A 1 85 ? 16.630 2.083 -19.579 1.00 88.50 85 ALA A N 1
ATOM 705 C CA . ALA A 1 85 ? 16.395 3.244 -18.725 1.00 88.50 85 ALA A CA 1
ATOM 706 C C . ALA A 1 85 ? 14.931 3.324 -18.256 1.00 88.50 85 ALA A C 1
ATOM 708 O O . ALA A 1 85 ? 14.677 3.558 -17.071 1.00 88.50 85 ALA A O 1
ATOM 709 N N . ALA A 1 86 ? 13.966 3.068 -19.147 1.00 86.94 86 ALA A N 1
ATOM 710 C CA . ALA A 1 86 ? 12.543 3.031 -18.813 1.00 86.94 86 ALA A CA 1
ATOM 711 C C . ALA A 1 86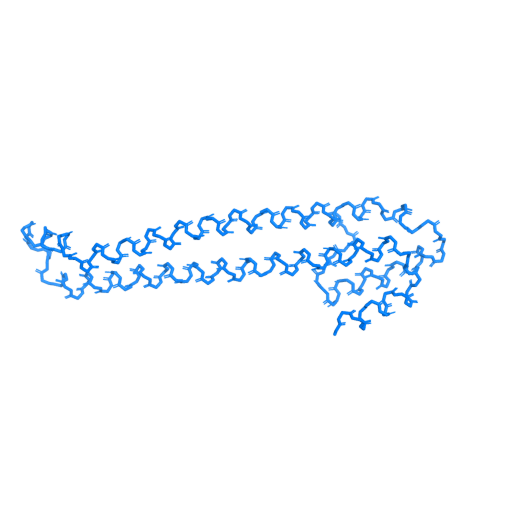 ? 12.206 1.899 -17.826 1.00 86.94 86 ALA A C 1
ATOM 713 O O . ALA A 1 86 ? 11.445 2.114 -16.876 1.00 86.94 86 ALA A O 1
ATOM 714 N N . ALA A 1 87 ? 12.811 0.719 -17.994 1.00 84.94 87 ALA A N 1
ATOM 715 C CA . ALA A 1 87 ? 12.664 -0.411 -17.080 1.00 84.94 87 ALA A CA 1
ATOM 716 C C . ALA A 1 87 ? 13.253 -0.096 -15.694 1.00 84.94 87 ALA A C 1
ATOM 718 O O . ALA A 1 87 ? 12.581 -0.307 -14.684 1.00 84.94 87 ALA A O 1
ATOM 719 N N . MET A 1 88 ? 14.457 0.486 -15.633 1.00 88.56 88 MET A N 1
ATOM 720 C CA . MET A 1 88 ? 15.085 0.926 -14.378 1.00 88.56 88 MET A CA 1
ATOM 721 C C . MET A 1 88 ? 14.249 1.983 -13.650 1.00 88.56 88 MET A C 1
ATOM 723 O O . MET A 1 88 ? 14.020 1.878 -12.443 1.00 88.56 88 MET A O 1
ATOM 727 N N . PHE A 1 89 ? 13.741 2.983 -14.374 1.00 89.12 89 PHE A N 1
ATOM 728 C CA . PHE A 1 89 ? 12.882 4.014 -13.796 1.00 89.12 89 PHE A CA 1
ATOM 729 C C . PHE A 1 89 ? 11.566 3.433 -13.261 1.00 89.12 89 PHE A C 1
ATOM 731 O O . PHE A 1 89 ? 11.151 3.742 -12.140 1.00 89.12 89 PHE A O 1
ATOM 738 N N . SER A 1 90 ? 10.935 2.545 -14.032 1.00 85.06 90 SER A N 1
ATOM 739 C CA . SER A 1 90 ? 9.701 1.860 -13.635 1.00 85.06 90 SER A CA 1
ATOM 740 C C . SER A 1 90 ? 9.923 0.962 -12.414 1.00 85.06 90 SER A C 1
ATOM 742 O O . SER A 1 90 ? 9.115 0.971 -11.487 1.00 85.06 90 SER A O 1
ATOM 744 N N . TYR A 1 91 ? 11.059 0.263 -12.346 1.00 86.38 91 TYR A N 1
ATOM 745 C CA . TYR A 1 91 ? 11.449 -0.538 -11.185 1.00 86.38 91 TYR A CA 1
ATOM 746 C C . TYR A 1 91 ? 11.672 0.320 -9.932 1.00 86.38 91 TYR A C 1
ATOM 748 O O . TYR A 1 91 ? 11.192 -0.015 -8.847 1.00 86.38 91 TYR A O 1
ATOM 756 N N . TYR A 1 92 ? 12.341 1.468 -10.067 1.00 89.88 92 TYR A N 1
ATOM 757 C CA . TYR A 1 92 ? 12.508 2.407 -8.958 1.00 89.88 92 TYR A CA 1
ATOM 758 C C . TYR A 1 92 ? 11.154 2.898 -8.418 1.00 89.88 92 TYR A C 1
ATOM 760 O O . TYR A 1 92 ? 10.932 2.913 -7.201 1.00 89.88 92 TYR A O 1
ATOM 768 N N . LYS A 1 93 ? 10.221 3.251 -9.314 1.00 87.38 93 LYS A N 1
ATOM 769 C CA . LYS A 1 93 ? 8.848 3.641 -8.952 1.00 87.38 93 LYS A CA 1
ATOM 770 C C . LYS A 1 93 ? 8.102 2.511 -8.248 1.00 87.38 93 LYS A C 1
ATOM 772 O O . LYS A 1 93 ? 7.515 2.759 -7.195 1.00 87.38 93 LYS A O 1
ATOM 777 N N . LEU A 1 94 ? 8.192 1.286 -8.764 1.00 87.62 94 LEU A N 1
ATOM 778 C CA . LEU A 1 94 ? 7.596 0.099 -8.153 1.00 87.62 94 LEU A CA 1
ATOM 779 C C . LEU A 1 94 ? 8.124 -0.125 -6.730 1.00 87.62 94 LEU A C 1
ATOM 781 O O . LEU A 1 94 ? 7.340 -0.317 -5.806 1.00 87.62 94 LEU A O 1
ATOM 785 N N . ASN A 1 95 ? 9.439 -0.035 -6.520 1.00 88.38 95 ASN A N 1
ATOM 786 C CA . ASN A 1 95 ? 10.034 -0.224 -5.196 1.00 88.38 95 ASN A CA 1
ATOM 787 C C . ASN A 1 95 ? 9.595 0.865 -4.202 1.00 88.38 95 ASN A C 1
ATOM 789 O O . ASN A 1 95 ? 9.342 0.586 -3.029 1.00 88.38 95 ASN A O 1
ATOM 793 N N . LYS A 1 96 ? 9.462 2.117 -4.661 1.00 89.12 96 LYS A N 1
ATOM 794 C CA . LYS A 1 96 ? 8.928 3.206 -3.831 1.00 89.12 96 LYS A CA 1
ATOM 795 C C . LYS A 1 96 ? 7.457 2.963 -3.473 1.00 89.12 96 LYS A C 1
ATOM 797 O O . LYS A 1 96 ? 7.106 3.102 -2.304 1.00 89.12 96 LYS A O 1
ATOM 802 N N . CYS A 1 97 ? 6.644 2.554 -4.447 1.00 87.38 97 CYS A N 1
ATOM 803 C CA . CYS A 1 97 ? 5.231 2.214 -4.261 1.00 87.38 97 CYS A CA 1
ATOM 804 C C . CYS A 1 97 ? 5.055 1.027 -3.296 1.00 87.38 97 CYS A C 1
ATOM 806 O O . CYS A 1 97 ? 4.235 1.077 -2.385 1.00 87.38 97 CYS A O 1
ATOM 808 N N . LYS A 1 98 ? 5.914 0.004 -3.392 1.00 88.31 98 LYS A N 1
ATOM 809 C CA . LYS A 1 98 ? 5.943 -1.130 -2.457 1.00 88.31 98 LYS A CA 1
ATOM 810 C C . LYS A 1 98 ? 6.169 -0.690 -1.014 1.00 88.31 98 LYS A C 1
ATOM 812 O O . LYS A 1 98 ? 5.483 -1.160 -0.111 1.00 88.31 98 LYS A O 1
ATOM 817 N N . LYS A 1 99 ? 7.100 0.241 -0.786 1.00 89.88 99 LYS A N 1
ATOM 818 C CA . LYS A 1 99 ? 7.352 0.786 0.556 1.00 89.88 99 LYS A CA 1
ATOM 819 C C . LYS A 1 99 ? 6.158 1.574 1.094 1.00 89.88 99 LYS A C 1
ATOM 821 O O . LYS A 1 99 ? 5.882 1.484 2.283 1.00 89.88 99 LYS A O 1
ATOM 826 N N . THR A 1 100 ? 5.474 2.357 0.260 1.00 86.81 100 THR A N 1
ATOM 827 C CA . THR A 1 100 ? 4.292 3.121 0.695 1.00 86.81 100 THR A CA 1
ATOM 828 C C . THR A 1 100 ? 3.087 2.223 0.945 1.00 86.81 100 THR A C 1
ATOM 830 O O . THR A 1 100 ? 2.387 2.444 1.924 1.00 86.81 100 THR A O 1
ATOM 833 N N . CYS A 1 101 ? 2.899 1.186 0.126 1.00 87.94 101 CYS A N 1
ATOM 834 C CA . CYS A 1 101 ? 1.860 0.176 0.314 1.00 87.94 101 CYS A CA 1
ATOM 835 C C . CYS A 1 101 ? 2.030 -0.532 1.663 1.00 87.94 101 CYS A C 1
ATOM 837 O O . CYS A 1 101 ? 1.121 -0.508 2.481 1.00 87.94 101 CYS A O 1
ATO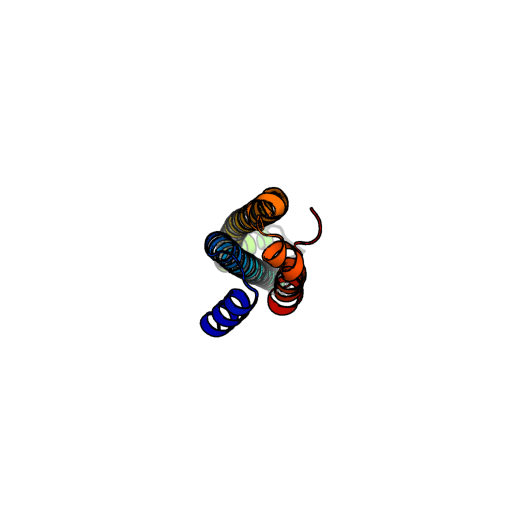M 839 N N . LYS A 1 102 ? 3.242 -1.031 1.949 1.00 89.62 102 LYS A N 1
ATOM 840 C CA . LYS A 1 102 ? 3.544 -1.695 3.225 1.00 89.62 102 LYS A CA 1
ATOM 841 C C . LYS A 1 102 ? 3.302 -0.787 4.436 1.00 89.62 102 LYS A C 1
ATOM 843 O O . LYS A 1 102 ? 2.779 -1.227 5.447 1.00 89.62 102 LYS A O 1
ATOM 848 N N . LYS A 1 103 ? 3.665 0.497 4.339 1.00 90.50 103 LYS A N 1
ATOM 849 C CA . LYS A 1 103 ? 3.384 1.465 5.411 1.00 90.50 103 LYS A CA 1
ATOM 850 C C . LYS A 1 103 ? 1.885 1.670 5.628 1.00 90.50 103 LYS A C 1
ATOM 852 O O . LYS A 1 103 ? 1.460 1.754 6.770 1.00 90.50 103 LYS A O 1
ATOM 857 N N . ALA A 1 104 ? 1.104 1.762 4.553 1.00 87.69 104 ALA A N 1
ATOM 858 C CA . ALA A 1 104 ? -0.344 1.921 4.650 1.00 87.69 104 ALA A CA 1
ATOM 859 C C . ALA A 1 104 ? -1.007 0.687 5.286 1.00 87.69 104 ALA A C 1
ATOM 861 O O . ALA A 1 104 ? -1.878 0.846 6.134 1.00 87.69 104 ALA A O 1
ATOM 862 N N . GLU A 1 105 ? -0.544 -0.512 4.930 1.00 89.50 105 GLU A N 1
ATOM 863 C CA . GLU A 1 105 ? -0.964 -1.782 5.536 1.00 89.50 105 GLU A CA 1
ATOM 864 C C . GLU A 1 105 ? -0.623 -1.829 7.037 1.00 89.50 105 GLU A C 1
ATOM 866 O O . GLU A 1 105 ? -1.497 -2.078 7.863 1.00 89.50 105 GLU A O 1
ATOM 871 N N . GLU A 1 106 ? 0.615 -1.487 7.420 1.00 91.06 106 GLU A N 1
ATOM 872 C CA . GLU A 1 106 ? 1.040 -1.422 8.829 1.00 91.06 106 GLU A CA 1
ATOM 873 C C . GLU A 1 106 ? 0.221 -0.389 9.638 1.00 91.06 106 GLU A C 1
ATOM 875 O O . GLU A 1 106 ? -0.153 -0.646 10.784 1.00 91.06 106 GLU A O 1
ATOM 880 N N . GLU A 1 107 ? -0.085 0.779 9.061 1.00 89.69 107 GLU A N 1
ATOM 881 C CA . GLU A 1 107 ? -0.912 1.822 9.692 1.00 89.69 107 GLU A CA 1
ATOM 882 C C . GLU A 1 107 ? -2.390 1.426 9.827 1.00 89.69 107 GLU A C 1
ATOM 884 O O . GLU A 1 107 ? -3.042 1.815 10.807 1.00 89.69 107 GLU A O 1
ATOM 889 N N . PHE A 1 108 ? -2.925 0.691 8.847 1.00 92.31 108 PHE A N 1
ATOM 890 C CA . PHE A 1 108 ? -4.267 0.116 8.895 1.00 92.31 108 PHE A CA 1
ATOM 891 C C . PHE A 1 108 ? -4.350 -0.942 9.996 1.00 92.31 108 PHE A C 1
ATOM 893 O O . PHE A 1 108 ? -5.194 -0.827 10.887 1.00 92.31 108 PHE A O 1
ATOM 900 N N . GLU A 1 109 ? -3.435 -1.911 9.990 1.00 91.62 109 GLU A N 1
ATOM 901 C CA . GLU A 1 109 ? -3.455 -3.023 10.938 1.00 91.62 109 GLU A CA 1
ATOM 902 C C . GLU A 1 109 ? -3.248 -2.530 12.370 1.00 91.62 109 GLU A C 1
ATOM 904 O O . GLU A 1 109 ? -3.982 -2.903 13.284 1.00 91.62 109 GLU A O 1
ATOM 909 N N . LYS A 1 110 ? -2.329 -1.581 12.576 1.00 92.44 110 LYS A N 1
ATOM 910 C CA . LYS A 1 110 ? -2.136 -0.958 13.888 1.00 92.44 110 LYS A CA 1
ATOM 911 C C . LYS A 1 110 ? -3.417 -0.304 14.413 1.00 92.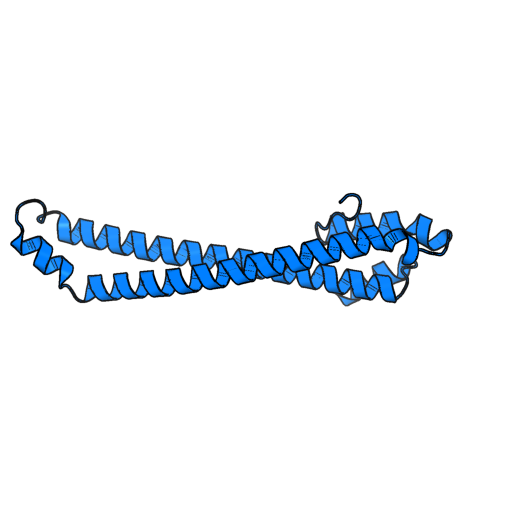44 110 LYS A C 1
ATOM 913 O O . LYS A 1 110 ? -3.731 -0.464 15.591 1.00 92.44 110 LYS A O 1
ATOM 918 N N . LEU A 1 111 ? -4.151 0.423 13.566 1.00 91.69 111 LEU A N 1
ATOM 919 C CA . LEU A 1 111 ? -5.402 1.072 13.971 1.00 91.69 111 LEU A CA 1
ATOM 920 C C . LEU A 1 111 ? -6.508 0.053 14.245 1.00 91.69 111 LEU A C 1
ATOM 922 O O . LEU A 1 111 ? -7.255 0.200 15.209 1.00 91.69 111 LEU A O 1
ATOM 926 N N . ARG A 1 112 ? -6.595 -0.991 13.420 1.00 92.12 112 ARG A N 1
ATOM 927 C CA . ARG A 1 112 ? -7.523 -2.104 13.615 1.00 92.12 112 ARG A CA 1
ATOM 928 C C . ARG A 1 112 ? -7.316 -2.741 14.992 1.00 92.12 112 ARG A C 1
ATOM 930 O O . ARG A 1 112 ? -8.272 -2.867 15.756 1.00 92.12 112 ARG A O 1
ATOM 937 N N . LEU A 1 113 ? -6.070 -3.061 15.338 1.00 90.50 113 LEU A N 1
ATOM 938 C CA . LEU A 1 113 ? -5.706 -3.632 16.636 1.00 90.50 113 LEU A CA 1
ATOM 939 C C . LEU A 1 113 ? -5.964 -2.671 17.800 1.00 90.50 113 LEU A C 1
ATOM 941 O O . LEU A 1 113 ? -6.405 -3.099 18.866 1.00 90.50 113 LEU A O 1
ATOM 945 N N . GLU A 1 114 ? -5.718 -1.374 17.607 1.00 90.75 114 GLU A N 1
ATOM 946 C CA . GLU A 1 114 ? -6.028 -0.345 18.603 1.00 90.75 114 GLU A CA 1
ATOM 947 C C . GLU A 1 114 ? -7.533 -0.283 18.901 1.00 90.75 114 GLU A C 1
ATOM 949 O O . GLU A 1 114 ? -7.919 -0.257 20.069 1.00 90.75 114 GLU A O 1
ATOM 954 N N . ILE A 1 115 ? -8.385 -0.340 17.872 1.00 88.94 115 ILE A N 1
ATOM 955 C CA . ILE A 1 115 ? -9.849 -0.362 18.025 1.00 88.94 115 ILE A CA 1
ATOM 956 C C . ILE A 1 115 ? -10.305 -1.634 18.749 1.00 88.94 115 ILE A C 1
ATOM 958 O O . ILE A 1 115 ? -11.125 -1.550 19.663 1.00 88.94 115 ILE A O 1
ATOM 962 N N . ILE A 1 116 ? -9.753 -2.801 18.402 1.00 88.62 116 ILE A N 1
ATOM 963 C CA . ILE A 1 116 ? -10.076 -4.072 19.074 1.00 88.62 116 ILE A CA 1
ATOM 964 C C . ILE A 1 116 ? -9.706 -3.999 20.563 1.00 88.62 116 ILE A C 1
ATOM 966 O O . ILE A 1 116 ? -10.529 -4.309 21.423 1.00 88.62 116 ILE A O 1
ATOM 970 N N . LYS A 1 117 ? -8.505 -3.506 20.891 1.00 88.75 117 LYS A N 1
ATOM 971 C CA . LYS A 1 117 ? -8.038 -3.377 22.284 1.00 88.75 117 LYS A CA 1
ATOM 972 C C . LYS A 1 117 ? -8.863 -2.370 23.079 1.00 88.75 117 LYS A C 1
ATOM 974 O O . LYS A 1 117 ? -9.207 -2.636 24.227 1.00 88.75 117 LYS A O 1
ATOM 979 N N . ARG A 1 118 ? -9.242 -1.251 22.457 1.00 87.81 118 ARG A N 1
ATOM 980 C CA . ARG A 1 118 ? -10.087 -0.217 23.070 1.00 87.81 118 ARG A CA 1
ATOM 981 C C . ARG A 1 118 ? -11.580 -0.494 22.962 1.00 87.81 118 ARG A C 1
ATOM 983 O O . ARG A 1 118 ? -12.368 0.341 23.383 1.00 87.81 118 ARG A O 1
ATOM 990 N N . THR A 1 119 ? -12.011 -1.651 22.457 1.00 85.25 119 THR A N 1
ATOM 991 C CA . THR A 1 119 ? -13.447 -1.956 22.329 1.00 85.25 119 THR A CA 1
ATOM 992 C C . THR A 1 119 ? -14.157 -1.919 23.692 1.00 85.25 119 THR A C 1
ATOM 994 O O . THR A 1 119 ? -15.284 -1.444 23.777 1.00 85.25 119 THR A O 1
ATOM 997 N N . GLY A 1 120 ? -13.490 -2.342 24.773 1.00 81.44 120 GLY A N 1
ATOM 998 C CA . GLY A 1 120 ? -13.994 -2.210 26.151 1.00 81.44 120 GLY A CA 1
ATOM 999 C C . GLY A 1 120 ? -14.244 -0.765 26.591 1.00 81.44 120 GLY A C 1
ATOM 1000 O O . GLY A 1 120 ? -15.227 -0.485 27.262 1.00 81.44 120 GLY A O 1
ATOM 1001 N N . GLU A 1 121 ? -13.368 0.152 26.186 1.00 83.12 121 GLU A N 1
ATOM 1002 C CA . GLU A 1 121 ? -13.445 1.572 26.546 1.00 83.12 121 GLU A CA 1
ATOM 1003 C C . GLU A 1 121 ? -14.435 2.321 25.646 1.00 83.12 121 GLU A C 1
ATOM 1005 O O . GLU A 1 121 ? -15.218 3.149 26.108 1.00 83.12 121 GLU A O 1
ATOM 1010 N N . LEU A 1 122 ? -14.427 2.006 24.350 1.00 82.12 122 LEU A N 1
ATOM 1011 C CA . LEU A 1 122 ? -15.275 2.644 23.349 1.00 82.12 122 LEU A CA 1
ATOM 1012 C C . LEU A 1 122 ? -16.754 2.325 23.576 1.00 82.12 122 LEU A C 1
ATOM 1014 O O . LEU A 1 122 ? -17.582 3.211 23.415 1.00 82.12 122 LEU A O 1
ATOM 1018 N N . TRP A 1 123 ? -17.087 1.101 23.987 1.00 83.19 123 TRP A N 1
ATOM 1019 C CA . TRP A 1 123 ? -18.459 0.673 24.276 1.00 83.19 123 TRP A CA 1
ATOM 1020 C C . TRP A 1 123 ? -18.655 0.474 25.783 1.00 83.19 123 TRP A C 1
ATOM 1022 O O . TRP A 1 123 ? -18.886 -0.637 26.252 1.00 83.19 123 TRP A O 1
ATOM 1032 N N . SER A 1 124 ? -18.536 1.575 26.532 1.00 79.50 124 SER A N 1
ATOM 1033 C CA . SER A 1 124 ? -18.648 1.599 28.000 1.00 79.50 124 SER A CA 1
ATOM 1034 C C . SER A 1 124 ? -20.075 1.374 28.531 1.00 79.50 124 SER A C 1
ATOM 1036 O O . SER A 1 124 ? -20.241 0.951 29.672 1.00 79.50 124 SER A O 1
ATOM 1038 N N . ASP A 1 125 ? -21.107 1.683 27.738 1.00 83.25 125 ASP A N 1
ATOM 1039 C CA . ASP A 1 125 ? -22.516 1.501 28.116 1.00 83.25 125 ASP A CA 1
ATOM 1040 C C . ASP A 1 125 ? -23.026 0.111 27.699 1.00 83.25 125 ASP A C 1
ATOM 1042 O O . ASP A 1 125 ? -22.739 -0.361 26.599 1.00 83.25 125 ASP A O 1
ATOM 1046 N N . GLU A 1 126 ? -23.819 -0.541 28.551 1.00 81.31 126 GLU A N 1
ATOM 1047 C CA . GLU A 1 126 ? -24.320 -1.906 28.332 1.00 81.31 126 GLU A CA 1
ATOM 1048 C C . GLU A 1 126 ? -25.167 -2.032 27.048 1.00 81.31 126 GLU A C 1
ATOM 1050 O O . GLU A 1 126 ? -25.009 -2.990 26.290 1.00 81.31 126 GLU A O 1
ATOM 1055 N N . LYS A 1 127 ? -25.979 -1.017 26.713 1.00 79.19 127 LYS A N 1
ATOM 1056 C CA . LYS A 1 127 ? -26.768 -0.998 25.465 1.00 79.19 127 LYS A CA 1
ATOM 1057 C C . LYS A 1 127 ? -25.884 -0.811 24.234 1.00 79.19 127 LYS A C 1
ATOM 1059 O O . LYS A 1 127 ? -26.169 -1.338 23.155 1.00 79.19 127 LYS A O 1
ATOM 1064 N N . GLN A 1 128 ? -24.803 -0.049 24.378 1.00 80.38 128 GLN A N 1
ATOM 1065 C CA . GLN A 1 128 ? -23.815 0.128 23.316 1.00 80.38 128 GLN A CA 1
ATOM 1066 C C . GLN A 1 128 ? -23.021 -1.174 23.115 1.00 80.38 128 GLN A C 1
ATOM 1068 O O . GLN A 1 128 ? -22.778 -1.598 21.985 1.00 80.38 128 GLN A O 1
ATOM 1073 N N . TRP A 1 129 ? -22.668 -1.859 24.200 1.00 81.56 129 TRP A N 1
ATOM 1074 C CA . TRP A 1 129 ? -21.957 -3.131 24.150 1.00 81.56 129 TRP A CA 1
ATOM 1075 C C . TRP A 1 129 ? -22.757 -4.239 23.459 1.00 81.56 129 TRP A C 1
ATOM 1077 O O . TRP A 1 129 ? -22.188 -4.989 22.664 1.00 81.56 129 TRP A O 1
ATOM 1087 N N . GLU A 1 130 ? -24.068 -4.328 23.696 1.00 82.75 130 GLU A N 1
ATOM 1088 C CA . GLU A 1 130 ? -24.936 -5.266 22.970 1.00 82.75 130 GLU A CA 1
ATOM 1089 C C . GLU A 1 130 ? -25.016 -4.938 21.471 1.00 82.75 130 GLU A C 1
ATOM 1091 O O . GLU A 1 130 ? -24.951 -5.833 20.625 1.00 82.75 130 GLU A O 1
ATOM 1096 N N . SER A 1 131 ? -25.090 -3.651 21.120 1.00 82.75 131 SER A N 1
ATOM 1097 C CA . SER A 1 131 ? -25.228 -3.210 19.725 1.00 82.75 131 SER A CA 1
ATOM 1098 C C . SER A 1 131 ? -23.926 -3.244 18.913 1.00 82.75 131 SER A C 1
ATOM 1100 O O . SER A 1 131 ? -23.974 -3.232 17.680 1.00 82.75 131 SER A O 1
ATOM 1102 N N . ARG A 1 132 ? -22.753 -3.384 19.550 1.00 84.69 132 ARG A N 1
ATOM 1103 C CA . ARG A 1 132 ? -21.449 -3.434 18.853 1.00 84.69 132 ARG A CA 1
ATOM 1104 C C . ARG A 1 132 ? -21.351 -4.552 17.810 1.00 84.69 132 ARG A C 1
ATOM 1106 O O . ARG A 1 132 ? -20.627 -4.406 16.829 1.00 84.69 132 ARG A O 1
ATOM 1113 N N . HIS A 1 133 ? -22.059 -5.671 18.009 1.00 86.06 133 HIS A N 1
ATOM 1114 C CA . HIS A 1 133 ? -22.002 -6.802 17.082 1.00 86.06 133 HIS A CA 1
ATOM 1115 C C . HIS A 1 133 ? -22.495 -6.391 15.694 1.00 86.06 133 HIS A C 1
ATOM 1117 O O . HIS A 1 133 ? -21.852 -6.721 14.702 1.00 86.06 133 HIS A O 1
ATOM 1123 N N . PHE A 1 134 ? -23.560 -5.589 15.632 1.00 86.50 134 PHE A N 1
ATOM 1124 C CA . PHE A 1 134 ? -24.077 -5.045 14.380 1.00 86.50 134 PHE A CA 1
ATOM 1125 C C . PHE A 1 134 ? -23.071 -4.118 13.695 1.00 86.50 134 PHE A C 1
ATOM 1127 O O . PHE A 1 134 ? -22.960 -4.122 12.473 1.00 86.50 134 PHE A O 1
ATOM 1134 N N . VAL A 1 135 ? -22.296 -3.351 14.468 1.00 86.12 135 VAL A N 1
ATOM 1135 C CA . VAL A 1 135 ? -21.228 -2.493 13.933 1.00 86.12 135 VAL A CA 1
ATOM 1136 C C . VAL A 1 135 ? -20.114 -3.341 13.326 1.00 86.12 135 VAL A C 1
ATOM 1138 O O . VAL A 1 135 ? -19.646 -3.059 12.226 1.00 86.12 135 VAL A O 1
ATOM 1141 N N . PHE A 1 136 ? -19.696 -4.402 14.016 1.00 88.75 136 PHE A N 1
ATOM 1142 C CA . PHE A 1 136 ? -18.636 -5.290 13.535 1.00 88.75 136 PHE A CA 1
ATOM 1143 C C . PHE A 1 136 ? -19.084 -6.072 12.300 1.00 88.75 136 PHE A C 1
ATOM 1145 O O . PHE A 1 136 ? -18.315 -6.227 11.350 1.00 88.75 136 PHE A O 1
ATOM 1152 N N . GLU A 1 137 ? -20.342 -6.500 12.270 1.00 88.75 137 GLU A N 1
ATOM 1153 C CA . GLU A 1 137 ? -20.944 -7.158 11.118 1.00 88.75 137 GLU A CA 1
ATOM 1154 C C . GLU A 1 137 ? -21.093 -6.200 9.929 1.00 88.75 137 GLU A C 1
ATOM 1156 O O . GLU A 1 137 ? -20.763 -6.563 8.798 1.00 88.75 137 GLU A O 1
ATOM 1161 N N . PHE A 1 138 ? -21.486 -4.947 10.171 1.00 87.88 138 PHE A N 1
ATOM 1162 C CA . PHE A 1 138 ? -21.518 -3.899 9.152 1.00 87.88 138 PHE A CA 1
ATOM 1163 C C . PHE A 1 138 ? -20.121 -3.632 8.574 1.00 87.88 138 PHE A C 1
ATOM 1165 O O . PHE A 1 138 ? -19.947 -3.588 7.356 1.00 87.88 138 PHE A O 1
ATOM 1172 N N . MET A 1 139 ? -19.097 -3.520 9.425 1.00 88.19 139 MET A N 1
ATOM 1173 C CA . MET A 1 139 ? -17.706 -3.332 8.994 1.00 88.19 139 MET A CA 1
ATOM 1174 C C . MET A 1 139 ? -17.190 -4.515 8.170 1.00 88.19 139 MET A C 1
ATOM 1176 O O . MET A 1 139 ? -16.550 -4.327 7.131 1.00 88.19 139 MET A O 1
ATOM 1180 N N . LYS A 1 140 ? -17.530 -5.738 8.579 1.00 89.50 140 LYS A N 1
ATOM 1181 C CA . LYS A 1 140 ? -17.154 -6.959 7.867 1.00 89.50 140 LYS A CA 1
ATOM 1182 C C . LYS A 1 140 ? -17.862 -7.081 6.517 1.00 89.50 140 LYS A C 1
ATOM 1184 O O . LYS A 1 140 ? -17.216 -7.410 5.531 1.00 89.50 140 LYS A O 1
ATOM 1189 N N . SER A 1 141 ? -19.160 -6.806 6.450 1.00 86.75 141 SER A N 1
ATOM 1190 C CA . SER A 1 141 ? -19.960 -6.966 5.226 1.00 86.75 141 SER A CA 1
ATOM 1191 C C . SER A 1 141 ? -19.746 -5.837 4.214 1.00 86.75 141 SER A C 1
ATOM 1193 O O . SER A 1 141 ? -19.590 -6.097 3.023 1.00 86.75 141 SER A O 1
ATOM 1195 N N . HIS A 1 142 ? -19.699 -4.581 4.665 1.00 86.06 142 HIS A N 1
ATOM 1196 C CA . HIS A 1 142 ? -19.631 -3.422 3.769 1.00 86.06 142 HIS A CA 1
ATOM 1197 C C . HIS A 1 142 ? -18.214 -2.948 3.457 1.00 86.06 142 HIS A C 1
ATOM 1199 O O . HIS A 1 142 ? -18.024 -2.243 2.460 1.00 86.06 142 HIS A O 1
ATOM 1205 N N . PHE A 1 143 ? -17.237 -3.283 4.300 1.00 85.06 143 PHE A N 1
ATOM 1206 C CA . PHE A 1 143 ? -15.849 -2.853 4.132 1.00 85.06 143 PHE A CA 1
ATOM 1207 C C . PHE A 1 143 ? -14.843 -4.003 4.170 1.00 85.06 143 PHE A C 1
ATOM 1209 O O . PHE A 1 143 ? -13.659 -3.747 3.993 1.00 85.06 143 PHE A O 1
ATOM 1216 N N . HIS A 1 144 ? -15.287 -5.252 4.358 1.00 86.94 144 HIS A N 1
ATOM 1217 C CA . HIS A 1 144 ? -14.407 -6.424 4.465 1.00 86.94 144 HIS A CA 1
ATOM 1218 C C . HIS A 1 144 ? -13.378 -6.303 5.604 1.00 86.94 144 HIS A C 1
ATOM 1220 O O . HIS A 1 144 ? -12.326 -6.937 5.578 1.00 86.94 144 HIS A O 1
ATOM 1226 N N . ILE A 1 145 ? -13.694 -5.509 6.635 1.00 87.81 145 ILE A N 1
ATOM 1227 C CA . ILE A 1 145 ? -12.840 -5.302 7.806 1.00 87.81 145 ILE A CA 1
ATOM 1228 C C . ILE A 1 145 ? -13.366 -6.167 8.949 1.00 87.81 145 ILE A C 1
ATOM 1230 O O . ILE A 1 145 ? -14.473 -5.964 9.443 1.00 87.81 145 ILE A O 1
ATOM 1234 N N . ASN A 1 146 ? -12.565 -7.132 9.390 1.00 88.50 146 ASN A N 1
ATOM 1235 C CA . ASN A 1 146 ? -12.914 -7.994 10.514 1.00 88.50 146 ASN A CA 1
ATOM 1236 C C . ASN A 1 146 ? -12.448 -7.373 11.840 1.00 88.50 146 ASN A C 1
ATOM 1238 O O . ASN A 1 146 ? -11.250 -7.183 12.020 1.00 88.50 146 ASN A O 1
ATOM 1242 N N . LEU A 1 147 ? -13.362 -7.108 12.775 1.00 86.75 147 LEU A N 1
ATOM 1243 C CA . LEU A 1 147 ? -13.054 -6.564 14.110 1.00 86.75 147 LEU A CA 1
ATOM 1244 C C . LEU A 1 147 ? -13.255 -7.583 15.250 1.00 86.75 147 LEU A C 1
ATOM 1246 O O . LEU A 1 147 ? -13.144 -7.223 16.416 1.00 86.75 147 LEU A O 1
ATOM 1250 N N . TYR A 1 148 ? -13.553 -8.851 14.943 1.00 80.06 148 TYR A N 1
ATOM 1251 C CA . TYR A 1 148 ? -13.855 -9.861 15.968 1.00 80.06 148 TYR A CA 1
ATOM 1252 C C . TYR A 1 148 ? -12.617 -10.454 16.656 1.00 80.06 148 TYR A C 1
ATOM 1254 O O . TYR A 1 148 ? -12.724 -10.942 17.780 1.00 80.06 148 TYR A O 1
ATOM 1262 N N . HIS A 1 149 ? -11.459 -10.441 15.993 1.00 71.25 149 HIS A N 1
ATOM 1263 C CA . HIS A 1 149 ? -10.240 -11.123 16.443 1.00 71.25 149 HIS A CA 1
ATOM 1264 C C . HIS A 1 149 ? -8.999 -10.290 16.109 1.00 71.25 149 HIS A C 1
ATOM 1266 O O . HIS A 1 149 ? -9.033 -9.575 15.112 1.00 71.25 149 HIS A O 1
ATOM 1272 N N . GLU A 1 150 ? -7.938 -10.391 16.916 1.00 60.75 150 GLU A N 1
ATOM 1273 C CA . GLU A 1 150 ? -6.593 -9.862 16.603 1.00 60.75 150 GLU A CA 1
ATOM 1274 C C . GLU A 1 150 ? -6.004 -10.614 15.404 1.00 60.75 150 GLU A C 1
ATOM 1276 O O . GLU A 1 150 ? -5.977 -11.866 15.440 1.00 60.75 150 GLU A O 1
#

Solvent-accessible surface area (backbone atoms only — not comparable to full-atom values): 8090 Å² total; per-residue (Å²): 111,67,70,59,52,51,50,56,45,54,72,48,59,52,44,69,70,52,51,54,53,50,49,52,46,51,54,34,49,53,51,24,54,49,35,50,53,49,36,52,52,38,48,51,51,34,50,52,47,52,50,51,49,49,50,50,46,50,71,71,36,72,81,43,88,78,45,76,78,47,54,52,53,55,72,68,29,66,66,51,51,52,50,49,51,50,36,53,51,38,47,53,50,34,54,53,42,49,54,52,26,52,51,34,46,53,55,32,51,53,49,52,50,50,50,52,71,39,44,68,68,61,38,69,46,72,72,32,48,68,36,44,57,61,54,41,50,47,36,31,74,78,68,70,42,75,63,91,66,134

Foldseek 3Di:
DVVVVLVVCVVLVFDPVLSVLLVVLLVLLVVLVVLVVVLVVLVVVLVVLVVVLVVVCCVLVVVPPPDPVSVVVCVPPVVNVVSVVVSVVSVVVSVVSVVVSVVSVVVSVVSLVVCLVCVCVRQVDPSSNVSVVVVQVCCCPVRVRHNPDD

InterPro domains:
  IPR020210 Uncharacterised protein family, YpbF, transmembrane [PF10864] (21-150)

Mean predicted aligned error: 8.71 Å

Radius of gyration: 25.44 Å; Cα contacts (8 Å, |Δi|>4): 91; chains: 1; bounding box: 59×26×65 Å